Protein AF-A0A1F3S959-F1 (afdb_monomer_lite)

Structure (mmCIF, N/CA/C/O backbone):
data_AF-A0A1F3S959-F1
#
_entry.id   AF-A0A1F3S959-F1
#
loop_
_atom_site.group_PDB
_atom_site.id
_atom_site.type_symbol
_atom_site.label_atom_id
_atom_site.label_alt_id
_atom_site.label_comp_id
_atom_site.label_asym_id
_atom_site.label_entity_id
_atom_site.label_seq_id
_atom_site.pdbx_PDB_ins_code
_atom_site.Cartn_x
_atom_site.Cartn_y
_atom_site.Cartn_z
_atom_site.occupancy
_atom_site.B_iso_or_equiv
_atom_site.auth_seq_id
_atom_site.auth_comp_id
_atom_site.auth_asym_id
_atom_site.auth_atom_id
_atom_site.pdbx_PDB_model_num
ATOM 1 N N . MET A 1 1 ? -6.857 4.461 -20.127 1.00 64.31 1 MET A N 1
ATOM 2 C CA . MET A 1 1 ? -6.080 4.636 -18.879 1.00 64.31 1 MET A CA 1
ATOM 3 C C . MET A 1 1 ? -6.917 4.058 -17.761 1.00 64.31 1 MET A C 1
ATOM 5 O O . MET A 1 1 ? -8.090 4.379 -17.732 1.00 64.31 1 MET A O 1
ATOM 9 N N . ALA A 1 2 ? -6.342 3.208 -16.916 1.00 80.69 2 ALA A N 1
ATOM 10 C CA . ALA A 1 2 ? -7.058 2.487 -15.861 1.00 80.69 2 ALA A CA 1
ATOM 11 C C . ALA A 1 2 ? -6.390 2.808 -14.507 1.00 80.69 2 ALA A C 1
ATOM 13 O O . ALA A 1 2 ? -5.512 2.060 -14.064 1.00 80.69 2 ALA A O 1
ATOM 14 N N . PRO A 1 3 ? -6.607 4.015 -13.944 1.00 88.00 3 PRO A N 1
ATOM 15 C CA . PRO A 1 3 ? -6.048 4.377 -12.644 1.00 88.00 3 PRO A CA 1
ATOM 16 C C . PRO A 1 3 ? -6.705 3.535 -11.542 1.00 88.00 3 PRO A C 1
ATOM 18 O O . PRO A 1 3 ? -7.896 3.272 -11.608 1.00 88.00 3 PRO A O 1
ATOM 21 N N . PHE A 1 4 ? -5.928 3.119 -10.539 1.00 90.69 4 PHE A N 1
ATOM 22 C CA . PHE A 1 4 ? -6.365 2.267 -9.414 1.00 90.69 4 PHE A CA 1
ATOM 23 C C . PHE A 1 4 ? -6.819 0.837 -9.763 1.00 90.69 4 PHE A C 1
ATOM 25 O O . PHE A 1 4 ? -7.064 0.048 -8.860 1.00 90.69 4 PHE A O 1
ATOM 32 N N . GLU A 1 5 ? -6.835 0.461 -11.040 1.00 92.31 5 GLU A N 1
ATOM 33 C CA . GLU A 1 5 ? -7.255 -0.870 -11.512 1.00 92.31 5 GLU A CA 1
ATOM 34 C C . GLU A 1 5 ? -6.072 -1.741 -11.961 1.00 92.31 5 GLU A C 1
ATOM 36 O O . GLU A 1 5 ? -6.238 -2.754 -12.631 1.00 92.31 5 GLU A O 1
ATOM 41 N N . ARG A 1 6 ? -4.843 -1.326 -11.656 1.00 92.69 6 ARG A N 1
ATOM 42 C CA . ARG A 1 6 ? -3.613 -2.046 -12.000 1.00 92.69 6 ARG A CA 1
ATOM 43 C C . ARG A 1 6 ? -2.472 -1.592 -11.110 1.00 92.69 6 ARG A C 1
ATOM 45 O O . ARG A 1 6 ? -2.436 -0.436 -10.684 1.00 92.69 6 ARG A O 1
ATOM 52 N N . PHE A 1 7 ? -1.501 -2.469 -10.900 1.00 95.19 7 PHE A N 1
ATOM 53 C CA . PHE A 1 7 ? -0.253 -2.129 -10.220 1.00 95.19 7 PHE A CA 1
ATOM 54 C C . PHE A 1 7 ? 0.926 -2.811 -10.908 1.00 95.19 7 PHE A C 1
ATOM 56 O O . PHE A 1 7 ? 0.777 -3.877 -11.500 1.00 95.19 7 PHE A O 1
ATOM 63 N N . GLY A 1 8 ? 2.095 -2.178 -10.856 1.00 95.88 8 GLY A N 1
ATOM 64 C CA . GLY A 1 8 ? 3.300 -2.669 -11.512 1.00 95.88 8 GLY A CA 1
ATOM 65 C C . GLY A 1 8 ? 4.491 -1.741 -11.315 1.00 95.88 8 GLY A C 1
ATOM 66 O O . GLY A 1 8 ? 4.346 -0.623 -10.810 1.00 95.88 8 GLY A O 1
ATOM 67 N N . HIS A 1 9 ? 5.663 -2.215 -11.724 1.00 96.38 9 HIS A N 1
ATOM 68 C CA . HIS A 1 9 ? 6.934 -1.502 -11.615 1.00 96.38 9 HIS A CA 1
ATOM 69 C C . HIS A 1 9 ? 7.859 -1.896 -12.782 1.00 96.38 9 HIS A C 1
ATOM 71 O O . HIS A 1 9 ? 7.740 -3.020 -13.276 1.00 96.38 9 HIS A O 1
ATOM 77 N N . PRO A 1 10 ? 8.793 -1.033 -13.222 1.00 96.56 10 PRO A N 1
ATOM 78 C CA . PRO A 1 10 ? 9.783 -1.409 -14.238 1.00 96.56 10 PRO A CA 1
ATOM 79 C C . PRO A 1 10 ? 10.652 -2.611 -13.833 1.00 96.56 10 PRO A C 1
ATOM 81 O O . PRO A 1 10 ? 10.922 -3.486 -14.647 1.00 96.56 10 PRO A O 1
ATOM 84 N N . ASP A 1 11 ? 11.012 -2.682 -12.551 1.00 96.12 11 ASP A N 1
ATOM 85 C CA . ASP A 1 11 ? 11.828 -3.769 -11.981 1.00 96.12 11 ASP A CA 1
ATOM 86 C C . ASP A 1 11 ? 11.036 -5.037 -11.596 1.00 96.12 11 ASP A C 1
ATOM 88 O O . ASP A 1 11 ? 11.604 -5.943 -10.989 1.00 96.12 11 ASP A O 1
ATOM 92 N N . PHE A 1 12 ? 9.729 -5.124 -11.877 1.00 96.75 12 PHE A N 1
ATOM 93 C CA . PHE A 1 12 ? 8.999 -6.380 -11.653 1.00 96.75 12 PHE A CA 1
ATOM 94 C C . PHE A 1 12 ? 9.472 -7.476 -12.629 1.00 96.75 12 PHE A C 1
ATOM 96 O O . PHE A 1 12 ? 9.919 -7.168 -13.739 1.00 96.75 12 PHE A O 1
ATOM 103 N N . PRO A 1 13 ? 9.340 -8.765 -12.263 1.00 95.56 13 PRO A N 1
ATOM 104 C CA . PRO A 1 13 ? 9.534 -9.857 -13.210 1.00 95.56 13 PRO A CA 1
ATOM 105 C C . PRO A 1 13 ? 8.449 -9.846 -14.297 1.00 95.56 13 PRO A C 1
ATOM 107 O O . PRO A 1 13 ? 7.496 -9.068 -14.256 1.00 95.56 13 PRO A O 1
ATOM 110 N N . GLU A 1 14 ? 8.580 -10.719 -15.295 1.00 94.06 14 GLU A N 1
ATOM 111 C CA . GLU A 1 14 ? 7.517 -10.907 -16.282 1.00 94.06 14 GLU A CA 1
ATOM 112 C C . GLU A 1 14 ? 6.284 -11.546 -15.642 1.00 94.06 14 GLU A C 1
ATOM 114 O O . GLU A 1 14 ? 6.344 -12.634 -15.075 1.00 94.06 14 GLU A O 1
ATOM 119 N N . THR A 1 15 ? 5.155 -10.847 -15.733 1.00 92.44 15 THR A N 1
ATOM 120 C CA . THR A 1 15 ? 3.872 -11.243 -15.133 1.00 92.44 15 THR A CA 1
ATOM 121 C C . THR A 1 15 ? 2.800 -11.574 -16.177 1.00 92.44 15 THR A C 1
ATOM 123 O O . THR A 1 15 ? 1.692 -11.959 -15.814 1.00 92.44 15 THR A O 1
ATOM 126 N N . GLY A 1 16 ? 3.096 -11.393 -17.471 1.00 93.62 16 GLY A N 1
ATOM 127 C CA . GLY A 1 16 ? 2.135 -11.545 -18.573 1.00 93.62 16 GLY A CA 1
ATOM 128 C C . GLY A 1 16 ? 1.233 -10.327 -18.814 1.00 93.62 16 GLY A C 1
ATOM 129 O O . GLY A 1 16 ? 0.425 -10.341 -19.740 1.00 93.62 16 GLY A O 1
ATOM 130 N N . PHE A 1 17 ? 1.379 -9.262 -18.022 1.00 95.31 17 PHE A N 1
ATOM 131 C CA . PHE A 1 17 ? 0.703 -7.987 -18.239 1.00 95.31 17 PHE A CA 1
ATOM 132 C C . PHE A 1 17 ? 1.675 -6.825 -18.041 1.00 95.31 17 PHE A C 1
ATOM 134 O O . PHE A 1 17 ? 2.423 -6.769 -17.064 1.00 95.31 17 PHE A O 1
ATOM 141 N N . GLU A 1 18 ? 1.628 -5.866 -18.960 1.00 96.56 18 GLU A N 1
ATOM 142 C CA . GLU A 1 18 ? 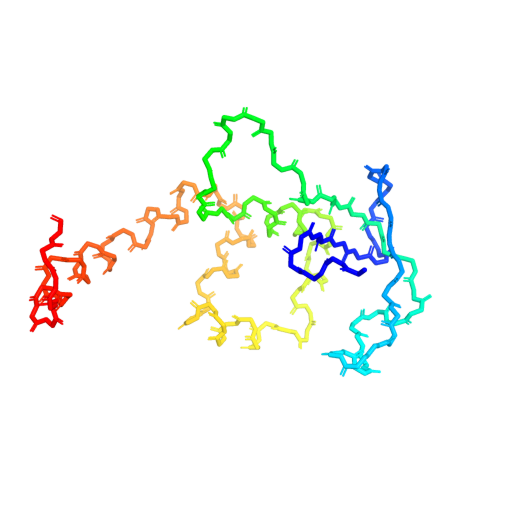2.453 -4.669 -18.921 1.00 96.56 18 GLU A CA 1
ATOM 143 C C . GLU A 1 18 ? 1.647 -3.419 -19.261 1.00 96.56 18 GLU A C 1
ATOM 145 O O . GLU A 1 18 ? 0.609 -3.455 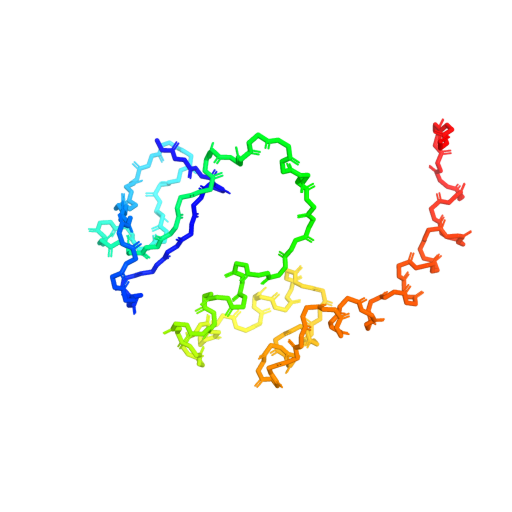-19.928 1.00 96.56 18 GLU A O 1
ATOM 150 N N . PHE A 1 19 ? 2.126 -2.280 -18.777 1.00 95.56 19 PHE A N 1
ATOM 151 C CA . PHE A 1 19 ? 1.571 -0.984 -19.116 1.00 95.56 19 PHE A CA 1
ATOM 152 C C . PHE A 1 19 ? 2.640 0.100 -19.059 1.00 95.56 19 PHE A C 1
ATOM 154 O O . PHE A 1 19 ? 3.546 0.069 -18.233 1.00 95.56 19 PHE A O 1
ATOM 161 N N . THR A 1 20 ? 2.478 1.121 -19.895 1.00 96.19 20 THR A N 1
ATOM 162 C CA . THR A 1 20 ? 3.343 2.305 -19.900 1.00 96.19 20 THR A CA 1
ATOM 163 C C . THR A 1 20 ? 2.545 3.511 -19.410 1.00 96.19 20 THR A C 1
ATOM 165 O O . THR A 1 20 ? 1.577 3.907 -20.076 1.00 96.19 20 THR A O 1
ATOM 168 N N . PRO A 1 21 ? 2.881 4.100 -18.248 1.00 94.75 21 PRO A N 1
ATOM 169 C CA . PRO A 1 21 ? 2.290 5.355 -17.801 1.00 94.75 21 PRO A CA 1
ATOM 170 C C . PRO A 1 21 ? 2.581 6.478 -18.804 1.00 94.75 21 PRO A C 1
ATOM 172 O O . PRO A 1 21 ? 3.710 6.644 -19.262 1.00 94.75 21 PRO A O 1
ATOM 175 N N . LYS A 1 22 ? 1.552 7.251 -19.151 1.00 93.00 22 LYS A N 1
ATOM 176 C CA . LYS A 1 22 ? 1.644 8.402 -20.061 1.00 93.00 22 LYS A CA 1
ATOM 177 C C . LYS A 1 22 ? 0.977 9.602 -19.407 1.00 93.00 22 LYS A C 1
ATOM 179 O O . LYS A 1 22 ? -0.004 9.408 -18.687 1.00 93.00 22 LYS A O 1
ATOM 184 N N . SER A 1 23 ? 1.478 10.808 -19.659 1.00 93.88 23 SER A N 1
ATOM 185 C CA . SER A 1 23 ? 0.805 12.032 -19.227 1.00 93.88 23 SER A CA 1
ATOM 186 C C . SER A 1 23 ? -0.645 12.083 -19.719 1.00 93.88 23 SER A C 1
ATOM 188 O O . SER A 1 23 ? -0.971 11.655 -20.829 1.00 93.88 23 SER A O 1
ATOM 190 N N . SER A 1 24 ? -1.532 12.608 -18.881 1.00 89.25 24 SER A N 1
ATOM 191 C CA . SER A 1 24 ? -2.918 12.924 -19.231 1.00 89.25 24 SER A CA 1
ATOM 192 C C . SER A 1 24 ? -3.412 14.121 -18.437 1.00 89.25 24 SER A C 1
ATOM 194 O O . SER A 1 24 ? -2.750 14.579 -17.506 1.00 89.25 24 SER A O 1
ATOM 196 N N . TYR A 1 25 ? -4.614 14.598 -18.761 1.00 88.12 25 TYR A N 1
ATOM 197 C CA . TYR A 1 25 ? -5.229 15.723 -18.061 1.00 88.12 25 TYR A CA 1
ATOM 198 C C . TYR A 1 25 ? -5.264 15.534 -16.532 1.00 88.12 25 TYR A C 1
ATOM 200 O O . TYR A 1 25 ? -4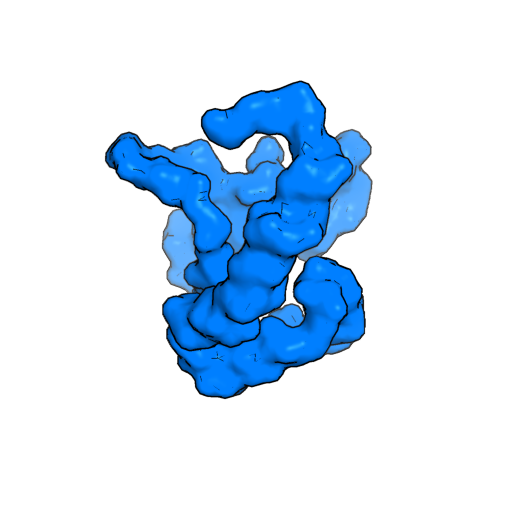.921 16.457 -15.797 1.00 88.12 25 TYR A O 1
ATOM 208 N N . GLY A 1 26 ? -5.604 14.328 -16.061 1.00 84.62 26 GLY A N 1
ATOM 209 C CA . GLY A 1 26 ? -5.674 14.001 -14.630 1.00 84.62 26 GLY A CA 1
ATOM 210 C C . GLY A 1 26 ? -4.344 13.581 -13.992 1.00 84.62 26 GLY A C 1
ATOM 211 O O . GLY A 1 26 ? -4.266 13.464 -12.775 1.00 84.62 26 GLY A O 1
ATOM 212 N N . ALA A 1 27 ? -3.297 13.351 -14.786 1.00 87.94 27 ALA A N 1
ATOM 213 C CA . ALA A 1 27 ? -1.984 12.928 -14.304 1.00 87.94 27 ALA A CA 1
ATOM 214 C C . ALA A 1 27 ? -0.902 13.451 -15.253 1.00 87.94 27 ALA A C 1
ATOM 216 O O . ALA A 1 27 ? -0.494 12.753 -16.180 1.00 87.94 27 ALA A O 1
ATOM 217 N N . LYS A 1 28 ? -0.468 14.698 -15.039 1.00 91.25 28 LYS A N 1
ATOM 218 C CA . LYS A 1 28 ? 0.482 15.382 -15.933 1.00 91.25 28 LYS A CA 1
ATOM 219 C C . LYS A 1 28 ? 1.909 14.835 -15.862 1.00 91.25 28 LYS A C 1
ATOM 221 O O . LYS A 1 28 ? 2.616 14.915 -16.858 1.00 91.25 28 LYS A O 1
ATOM 226 N N . SER A 1 29 ? 2.297 14.283 -14.714 1.00 92.56 29 SER A N 1
ATOM 227 C CA . SER A 1 29 ? 3.617 13.687 -14.470 1.00 92.56 29 SER A CA 1
ATOM 228 C C . SER A 1 29 ? 3.439 12.386 -13.680 1.00 92.56 29 SER A C 1
ATOM 230 O O . SER A 1 29 ? 3.626 12.370 -12.460 1.00 92.56 29 SER A O 1
ATOM 232 N N . PRO A 1 30 ? 2.945 11.309 -14.320 1.00 92.69 30 PRO A N 1
ATOM 233 C CA . PRO A 1 30 ? 2.706 10.050 -13.633 1.00 92.69 30 PRO A CA 1
ATOM 234 C C . PRO A 1 30 ? 4.023 9.399 -13.194 1.00 92.69 30 PRO A C 1
ATOM 236 O O . PRO A 1 30 ? 5.072 9.571 -13.813 1.00 92.69 30 PRO A O 1
ATOM 239 N N . LYS A 1 31 ? 3.963 8.590 -12.133 1.00 91.00 31 LYS A N 1
ATOM 240 C CA . LYS A 1 31 ? 5.108 7.780 -11.704 1.00 91.00 31 LYS A CA 1
ATOM 241 C C . LYS A 1 31 ? 5.527 6.843 -12.843 1.00 91.00 31 LYS A C 1
ATOM 243 O O . LYS A 1 31 ? 4.667 6.198 -13.440 1.00 91.00 31 LYS A O 1
ATOM 248 N N . PHE A 1 32 ? 6.834 6.762 -13.100 1.00 93.81 32 PHE A N 1
ATOM 249 C CA . PHE A 1 32 ? 7.414 5.961 -14.187 1.00 93.81 32 PHE A CA 1
ATOM 250 C C . PHE A 1 32 ? 6.895 6.344 -15.582 1.00 93.81 32 PHE A C 1
ATOM 252 O O . PHE A 1 32 ? 6.678 5.481 -16.430 1.00 93.81 32 PHE A O 1
ATOM 259 N N . GLU A 1 33 ? 6.668 7.637 -15.822 1.00 95.50 33 GLU A N 1
ATOM 260 C CA . GLU A 1 33 ? 6.270 8.139 -17.137 1.00 95.50 33 GLU A CA 1
ATOM 261 C C . GLU A 1 33 ? 7.201 7.639 -18.254 1.00 95.50 33 GLU A C 1
ATOM 263 O O . GLU A 1 33 ? 8.421 7.760 -18.167 1.00 95.50 33 GLU A O 1
ATOM 268 N N . GLY A 1 34 ? 6.610 7.053 -19.299 1.00 95.62 34 GLY A N 1
ATOM 269 C CA . GLY A 1 34 ? 7.331 6.524 -20.459 1.00 95.62 34 GLY A CA 1
ATOM 270 C C . GLY A 1 34 ? 8.034 5.179 -20.240 1.00 95.62 34 GLY A C 1
ATOM 271 O O . GLY A 1 34 ? 8.416 4.547 -21.223 1.00 95.62 34 GLY A O 1
ATOM 272 N N . ALA A 1 35 ? 8.160 4.697 -19.002 1.00 97.00 35 ALA A N 1
ATOM 273 C CA . ALA A 1 35 ? 8.767 3.401 -18.709 1.00 97.00 35 ALA A CA 1
ATOM 274 C C . ALA A 1 35 ? 7.749 2.255 -18.824 1.00 97.00 35 ALA A C 1
ATOM 276 O O . ALA A 1 35 ? 6.573 2.402 -18.484 1.00 97.00 35 ALA A O 1
ATOM 277 N N . VAL A 1 36 ? 8.202 1.093 -19.296 1.00 97.12 36 VAL A N 1
ATOM 278 C CA . VAL A 1 36 ? 7.387 -0.130 -19.311 1.00 97.12 36 VAL A CA 1
ATOM 279 C C . VAL A 1 36 ? 7.326 -0.692 -17.894 1.00 97.12 36 VAL A C 1
ATOM 281 O O . VAL A 1 36 ? 8.350 -1.067 -17.330 1.00 97.12 36 VAL A O 1
ATOM 284 N N . CYS A 1 37 ? 6.127 -0.753 -17.322 1.00 97.12 37 CYS A N 1
ATOM 285 C CA . CYS A 1 37 ? 5.870 -1.388 -16.037 1.00 97.12 37 CYS A CA 1
ATOM 286 C C . CYS A 1 37 ? 5.259 -2.769 -16.262 1.00 97.12 37 CYS A C 1
ATOM 288 O O . CYS A 1 37 ? 4.199 -2.881 -16.878 1.00 97.12 37 CYS A O 1
ATOM 290 N N . LYS A 1 38 ? 5.881 -3.803 -15.695 1.00 97.50 38 LYS A N 1
ATOM 291 C CA . LYS A 1 38 ? 5.315 -5.156 -15.623 1.00 97.50 38 LYS A CA 1
ATOM 292 C C . LYS A 1 38 ? 4.471 -5.265 -14.356 1.00 97.50 38 LYS A C 1
ATOM 294 O O . LYS A 1 38 ? 4.792 -4.634 -13.344 1.00 97.50 38 LYS A O 1
ATOM 299 N N . GLY A 1 39 ? 3.368 -6.003 -14.396 1.00 96.00 39 GLY A N 1
ATOM 300 C CA . GLY A 1 39 ? 2.474 -6.078 -13.244 1.00 96.00 39 GLY A CA 1
ATOM 301 C C . GLY A 1 39 ? 1.170 -6.815 -13.489 1.00 96.00 39 GLY A C 1
ATOM 302 O O . GLY A 1 39 ? 1.119 -7.769 -14.255 1.00 96.00 39 GLY A O 1
ATOM 303 N N . TYR A 1 40 ? 0.110 -6.382 -12.819 1.00 94.38 40 TYR A N 1
ATOM 304 C CA . TYR A 1 40 ? -1.159 -7.102 -12.787 1.00 94.38 40 TYR A CA 1
ATOM 305 C C . TYR A 1 40 ? -2.314 -6.166 -13.131 1.00 94.38 40 TYR A C 1
ATOM 307 O O . TYR A 1 40 ? -2.346 -5.011 -12.689 1.00 94.38 40 TYR A O 1
ATOM 315 N N . ASN A 1 41 ? -3.256 -6.676 -13.924 1.00 93.12 41 ASN A N 1
ATOM 316 C CA . ASN A 1 41 ? -4.505 -5.998 -14.238 1.00 93.12 41 ASN A CA 1
ATOM 317 C C . ASN A 1 41 ? -5.607 -6.462 -13.278 1.00 93.12 41 ASN A C 1
ATOM 319 O O . ASN A 1 41 ? -5.848 -7.660 -13.158 1.00 93.12 41 ASN A O 1
ATOM 323 N N . LEU A 1 42 ? -6.268 -5.512 -12.624 1.00 91.06 42 LEU A N 1
ATOM 324 C CA . LEU A 1 42 ? -7.351 -5.719 -11.661 1.00 91.06 42 LEU A CA 1
ATOM 325 C C . LEU A 1 42 ? -8.696 -5.174 -12.180 1.00 91.06 42 LEU A C 1
ATOM 327 O O . LEU A 1 42 ? -9.676 -5.168 -11.443 1.00 91.06 42 LEU A O 1
ATOM 331 N N . SER A 1 43 ? -8.764 -4.714 -13.437 1.00 88.00 43 SER A N 1
ATOM 332 C CA . SER A 1 43 ? -9.956 -4.069 -14.015 1.00 88.00 43 SER A CA 1
ATOM 333 C C . SER A 1 43 ? -11.158 -5.001 -14.205 1.00 88.00 43 SER A C 1
ATOM 335 O O . SER A 1 43 ? -12.254 -4.541 -14.501 1.00 88.00 43 SER A O 1
ATOM 337 N N . ALA A 1 44 ? -10.949 -6.313 -14.113 1.00 82.44 44 ALA A N 1
ATOM 338 C CA . ALA A 1 44 ? -11.976 -7.326 -14.318 1.00 82.44 44 ALA A CA 1
ATOM 339 C C . ALA A 1 44 ? -11.946 -8.317 -13.145 1.00 82.44 44 ALA A C 1
ATOM 341 O O . ALA A 1 44 ? -11.304 -9.366 -13.261 1.00 82.44 44 ALA A O 1
ATOM 342 N N . PRO A 1 45 ? -12.575 -7.982 -12.002 1.00 72.62 45 PRO A N 1
ATOM 343 C CA . PRO A 1 45 ? -12.728 -8.942 -10.916 1.00 72.62 45 PRO A CA 1
ATOM 344 C C . PRO A 1 45 ? -13.508 -10.160 -11.403 1.00 72.62 45 PRO A C 1
ATOM 346 O O . PRO A 1 45 ? -14.379 -10.046 -12.273 1.00 72.62 45 PRO A O 1
ATOM 349 N N . LYS A 1 46 ? -13.183 -11.336 -10.863 1.00 73.81 46 LYS A N 1
ATOM 350 C CA . LYS A 1 46 ? -13.883 -12.560 -11.255 1.00 73.81 46 LYS A CA 1
ATOM 351 C C . LYS A 1 46 ? -15.337 -12.484 -10.802 1.00 73.81 46 LYS A C 1
ATOM 353 O O . LYS A 1 46 ? -15.656 -11.914 -9.759 1.00 73.81 46 LYS A O 1
ATOM 358 N N . GLU A 1 47 ? -16.228 -13.080 -11.584 1.00 74.44 47 GLU A N 1
ATOM 359 C CA . GLU A 1 47 ? -17.634 -13.185 -11.208 1.00 74.44 47 GLU A CA 1
ATOM 360 C C . GLU A 1 47 ? -17.757 -13.908 -9.853 1.00 74.44 47 GLU A C 1
ATOM 362 O O . GLU A 1 47 ? -17.195 -14.987 -9.663 1.00 74.44 47 GLU A O 1
ATOM 367 N N . GLY A 1 48 ? -18.434 -13.275 -8.889 1.00 70.94 48 GLY A N 1
ATOM 368 C CA . GLY A 1 48 ? -18.559 -13.770 -7.512 1.00 70.94 48 GLY A CA 1
ATOM 369 C C . GLY A 1 48 ? -17.434 -13.363 -6.549 1.00 70.94 48 GLY A C 1
ATOM 370 O O . GLY A 1 48 ? -17.486 -13.730 -5.377 1.00 70.94 48 GLY A O 1
ATOM 371 N N . GLU A 1 49 ? -16.435 -12.596 -6.993 1.00 74.44 49 GLU A N 1
ATOM 372 C CA . GLU A 1 49 ? -15.369 -12.096 -6.123 1.00 74.44 49 GLU A CA 1
ATOM 373 C C . GLU A 1 49 ? -15.845 -10.882 -5.307 1.00 74.44 49 GLU A C 1
ATOM 375 O O . GLU A 1 49 ? -16.122 -9.805 -5.841 1.00 74.44 49 GLU A O 1
ATOM 380 N N . THR A 1 50 ? -15.945 -11.049 -3.986 1.00 73.50 50 THR A N 1
ATOM 381 C CA . THR A 1 50 ? -16.269 -9.942 -3.079 1.00 73.50 50 THR A CA 1
ATOM 382 C C . THR A 1 50 ? -15.075 -9.000 -2.975 1.00 73.50 50 THR A C 1
ATOM 384 O O . THR A 1 50 ? -14.014 -9.375 -2.476 1.00 73.50 50 THR A O 1
ATOM 387 N N . GLN A 1 51 ? -15.271 -7.746 -3.381 1.00 77.56 51 GLN A N 1
ATOM 388 C CA . GLN A 1 51 ? -14.283 -6.684 -3.211 1.00 77.56 51 GLN A CA 1
ATOM 389 C C . GLN A 1 51 ? -14.131 -6.349 -1.725 1.00 77.56 51 GLN A C 1
ATOM 391 O O . GLN A 1 51 ? -14.899 -5.575 -1.154 1.00 77.56 51 GLN A O 1
ATOM 396 N N . THR A 1 52 ? -13.140 -6.962 -1.084 1.00 86.75 52 THR A N 1
ATOM 397 C CA . THR A 1 52 ? -12.747 -6.648 0.290 1.00 86.75 52 THR A CA 1
ATOM 398 C C . THR A 1 52 ? -11.389 -5.965 0.300 1.00 86.75 52 THR A C 1
ATOM 400 O O . THR A 1 52 ?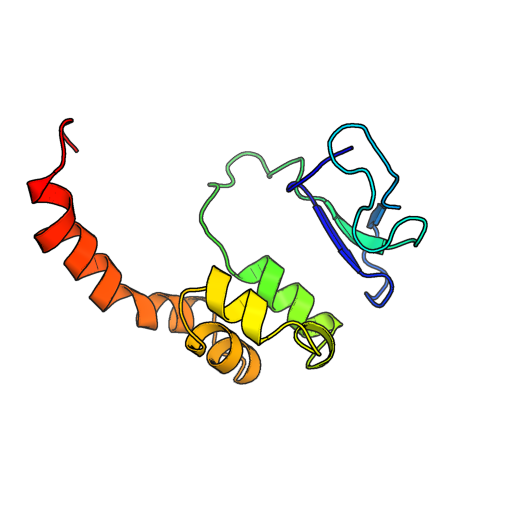 -10.575 -6.133 -0.608 1.00 86.75 52 THR A O 1
ATOM 403 N N . PHE A 1 53 ? -11.132 -5.170 1.338 1.00 90.88 53 PHE A N 1
ATOM 404 C CA . PHE A 1 53 ? -9.793 -4.643 1.559 1.00 90.88 53 PHE A CA 1
ATOM 405 C C . PHE A 1 53 ? -8.805 -5.804 1.691 1.00 90.88 53 PHE A C 1
ATOM 407 O O . PHE A 1 53 ? -9.009 -6.666 2.549 1.00 90.88 53 PHE A O 1
ATOM 414 N N . THR A 1 54 ? -7.735 -5.780 0.897 1.00 93.31 54 THR A N 1
ATOM 415 C CA . THR A 1 54 ? -6.667 -6.780 0.936 1.00 93.31 54 THR A CA 1
ATOM 416 C C . THR A 1 54 ? -5.281 -6.139 0.890 1.00 93.31 54 THR A C 1
ATOM 418 O O . THR A 1 54 ? -5.063 -5.133 0.210 1.00 93.31 54 THR A O 1
ATOM 421 N N . LEU A 1 55 ? -4.331 -6.736 1.610 1.00 96.31 55 LEU A N 1
ATOM 422 C CA . LEU A 1 55 ? -2.904 -6.406 1.557 1.00 96.31 55 LEU A CA 1
ATOM 423 C C . LEU A 1 55 ? -2.139 -7.266 0.547 1.00 96.31 55 LEU A C 1
ATOM 425 O O . LEU A 1 55 ? -0.958 -7.007 0.310 1.00 96.31 55 LEU A O 1
ATOM 429 N N . SER A 1 56 ? -2.784 -8.261 -0.063 1.00 94.00 56 SER A N 1
ATOM 430 C CA . SER A 1 56 ? -2.172 -9.189 -1.017 1.00 94.00 56 SER A CA 1
ATOM 431 C C . SER A 1 56 ? -1.396 -8.480 -2.130 1.00 94.00 56 SER A C 1
ATOM 433 O O . SER A 1 56 ? -0.238 -8.817 -2.366 1.00 94.00 56 SER A O 1
ATOM 435 N N . TYR A 1 57 ? -1.962 -7.439 -2.747 1.00 95.06 57 TYR A N 1
ATOM 436 C CA . TYR A 1 57 ? -1.292 -6.668 -3.803 1.00 95.06 57 TYR A CA 1
ATOM 437 C C . TYR A 1 57 ? -0.022 -5.972 -3.301 1.00 95.06 57 TYR A C 1
ATOM 439 O O . TYR A 1 57 ? 1.015 -5.982 -3.966 1.00 95.06 57 TYR A O 1
ATOM 447 N N . LEU A 1 58 ? -0.085 -5.397 -2.097 1.00 96.12 58 LEU A N 1
ATOM 448 C CA . LEU A 1 58 ? 1.040 -4.711 -1.468 1.00 96.12 58 LEU A CA 1
ATOM 449 C C . LEU A 1 58 ? 2.150 -5.702 -1.095 1.00 96.12 58 LEU A C 1
ATOM 451 O O . LEU A 1 58 ? 3.323 -5.451 -1.367 1.00 96.12 58 LEU A O 1
ATOM 455 N N . LYS A 1 59 ? 1.779 -6.849 -0.520 1.00 96.44 59 LYS A N 1
ATOM 456 C CA . LYS A 1 59 ? 2.709 -7.930 -0.176 1.00 96.44 59 LYS A CA 1
ATOM 457 C C . LYS A 1 59 ? 3.345 -8.550 -1.419 1.00 96.44 59 LYS A C 1
ATOM 459 O O . LYS A 1 59 ? 4.539 -8.819 -1.414 1.00 96.44 59 LYS A O 1
ATOM 464 N N . MET A 1 60 ? 2.582 -8.714 -2.498 1.00 95.31 60 MET A N 1
ATOM 465 C CA . MET A 1 60 ? 3.090 -9.193 -3.783 1.00 95.31 60 MET A CA 1
ATOM 466 C C . MET A 1 60 ? 4.098 -8.210 -4.387 1.00 95.31 60 MET A C 1
ATOM 468 O O . MET A 1 60 ? 5.166 -8.618 -4.833 1.00 95.31 60 MET A O 1
ATOM 472 N N . ALA A 1 61 ? 3.810 -6.907 -4.343 1.00 96.19 61 ALA A N 1
ATOM 473 C CA . ALA A 1 61 ? 4.771 -5.890 -4.760 1.00 96.19 61 ALA A CA 1
ATOM 474 C C . ALA A 1 61 ? 6.053 -5.916 -3.906 1.00 96.19 61 ALA A C 1
ATOM 476 O O . ALA A 1 61 ? 7.152 -5.785 -4.449 1.00 96.19 61 ALA A O 1
ATOM 477 N N . TYR A 1 62 ? 5.927 -6.134 -2.593 1.00 96.44 62 TYR A N 1
ATOM 478 C CA . TYR A 1 62 ? 7.076 -6.288 -1.700 1.00 96.44 62 TYR A CA 1
ATOM 479 C C . TYR A 1 62 ? 7.893 -7.545 -2.011 1.00 96.44 62 TYR A C 1
ATOM 481 O O . TYR A 1 62 ? 9.115 -7.482 -1.990 1.00 96.44 62 TYR A O 1
ATOM 489 N N . ALA A 1 63 ? 7.251 -8.661 -2.355 1.00 95.12 63 ALA A N 1
ATOM 490 C CA . ALA A 1 63 ? 7.952 -9.879 -2.753 1.00 95.12 63 ALA A CA 1
ATOM 491 C C . ALA A 1 63 ? 8.809 -9.679 -4.018 1.00 95.12 63 ALA A C 1
ATOM 493 O O . ALA A 1 63 ? 9.868 -10.283 -4.130 1.00 95.12 63 ALA A O 1
ATOM 494 N N . HIS A 1 64 ? 8.384 -8.803 -4.938 1.00 95.44 64 HIS A N 1
ATOM 495 C CA . HIS A 1 64 ? 9.134 -8.498 -6.164 1.00 95.44 64 HIS A CA 1
ATOM 496 C C . HIS A 1 64 ? 10.250 -7.463 -5.967 1.00 95.44 64 HIS A C 1
ATOM 498 O O . HIS A 1 64 ? 11.297 -7.559 -6.602 1.00 95.44 64 HIS A O 1
ATOM 504 N N . LEU A 1 65 ? 10.040 -6.449 -5.121 1.00 94.94 65 LEU A N 1
ATOM 505 C CA . LEU A 1 65 ? 10.971 -5.315 -4.969 1.00 94.94 65 LEU A CA 1
ATOM 506 C C . LEU A 1 65 ? 11.812 -5.359 -3.689 1.00 94.94 65 LEU A C 1
ATOM 508 O O . LEU A 1 65 ? 12.806 -4.637 -3.573 1.00 94.94 65 LEU A O 1
ATOM 512 N N . HIS A 1 66 ? 11.408 -6.165 -2.712 1.00 93.00 66 HIS A N 1
ATOM 513 C CA . HIS A 1 66 ? 11.976 -6.223 -1.370 1.00 93.00 66 HIS A CA 1
ATOM 514 C C . HIS A 1 66 ? 12.155 -4.818 -0.762 1.00 93.00 66 HIS A C 1
ATOM 516 O O . HIS A 1 66 ? 11.268 -3.963 -0.835 1.00 93.00 66 HIS A O 1
ATOM 522 N N . LEU A 1 67 ? 13.321 -4.550 -0.166 1.00 85.69 67 LEU A N 1
ATOM 523 C CA . LEU A 1 67 ? 13.628 -3.284 0.499 1.00 85.69 67 LEU A CA 1
ATOM 524 C C . LEU A 1 67 ? 13.545 -2.066 -0.435 1.00 85.69 67 LEU A C 1
ATOM 526 O O . LEU A 1 67 ? 13.229 -0.979 0.051 1.00 85.69 67 LEU A O 1
ATOM 530 N N . LYS A 1 68 ? 13.735 -2.237 -1.755 1.00 89.50 68 LYS A N 1
ATOM 531 C CA . LYS A 1 68 ? 13.623 -1.138 -2.732 1.00 89.50 68 LYS A CA 1
ATOM 532 C C . LYS A 1 68 ? 12.221 -0.533 -2.773 1.00 89.50 68 LYS A C 1
ATOM 534 O O . LYS A 1 68 ? 12.074 0.632 -3.122 1.00 89.50 68 LYS A O 1
ATOM 539 N N . MET A 1 69 ? 11.192 -1.294 -2.390 1.00 90.94 69 MET A N 1
ATOM 540 C CA . MET A 1 69 ? 9.804 -0.827 -2.393 1.00 90.94 69 MET A CA 1
ATOM 541 C C . MET A 1 69 ? 9.590 0.431 -1.541 1.00 90.94 69 MET A C 1
ATOM 543 O O . MET A 1 69 ? 8.790 1.293 -1.904 1.00 90.94 69 MET A O 1
ATOM 547 N N . PHE A 1 70 ? 10.287 0.521 -0.406 1.00 91.56 70 PHE A N 1
ATOM 548 C CA . PHE A 1 70 ? 10.117 1.598 0.572 1.00 91.56 70 PHE A CA 1
ATOM 549 C C . PHE A 1 70 ? 11.296 2.577 0.599 1.00 91.56 70 PHE A C 1
ATOM 551 O O . PHE A 1 70 ? 11.296 3.495 1.421 1.00 91.56 70 PHE A O 1
ATOM 558 N N . ASP A 1 71 ? 12.293 2.398 -0.269 1.00 88.50 71 ASP A N 1
ATOM 559 C CA . ASP A 1 71 ? 13.485 3.242 -0.289 1.00 88.50 71 ASP A CA 1
ATOM 560 C C . ASP A 1 71 ? 13.120 4.692 -0.647 1.00 88.50 71 ASP A C 1
ATOM 562 O O . ASP A 1 71 ? 12.461 4.963 -1.653 1.00 88.50 71 ASP A O 1
ATOM 566 N N . GLY A 1 72 ? 13.454 5.624 0.247 1.00 89.25 72 GLY A N 1
ATOM 567 C CA . GLY A 1 72 ? 13.074 7.037 0.147 1.00 89.25 72 GLY A CA 1
ATOM 568 C C . GLY A 1 72 ? 11.565 7.337 0.202 1.00 89.25 72 GLY A C 1
ATOM 569 O O . GLY A 1 72 ? 11.174 8.479 -0.033 1.00 89.25 72 GLY A O 1
ATOM 570 N N . GLN A 1 73 ? 10.708 6.348 0.486 1.00 89.44 73 GLN A N 1
ATOM 571 C CA . GLN A 1 73 ? 9.238 6.482 0.484 1.00 89.44 73 GLN A CA 1
ATOM 572 C C . GLN A 1 73 ? 8.585 6.083 1.816 1.00 89.44 73 GLN A C 1
ATOM 574 O O . GLN A 1 73 ? 7.387 6.293 2.004 1.00 89.44 73 GLN A O 1
ATOM 579 N N . ASP A 1 74 ? 9.354 5.533 2.753 1.00 91.75 74 ASP A N 1
ATOM 580 C CA . ASP A 1 74 ? 8.895 5.025 4.048 1.00 91.75 74 ASP A CA 1
ATOM 581 C C . ASP A 1 74 ? 8.115 6.066 4.865 1.00 91.75 74 ASP A C 1
ATOM 583 O O . ASP A 1 74 ? 7.024 5.778 5.358 1.00 91.75 74 ASP A O 1
ATOM 587 N N . LYS A 1 75 ? 8.621 7.301 4.963 1.00 95.06 75 LYS A N 1
ATOM 588 C CA . LYS A 1 75 ? 7.950 8.379 5.705 1.00 95.06 75 LYS A CA 1
ATOM 589 C C . LYS A 1 75 ? 6.586 8.710 5.111 1.00 95.06 75 LYS A C 1
ATOM 591 O O . LYS A 1 75 ? 5.612 8.815 5.849 1.00 95.06 75 LYS A O 1
ATOM 596 N N . PHE A 1 76 ? 6.516 8.853 3.789 1.00 94.81 76 PHE A N 1
ATOM 597 C CA . PHE A 1 76 ? 5.267 9.167 3.100 1.00 94.81 76 PHE A CA 1
ATOM 598 C C . PHE A 1 76 ? 4.270 8.009 3.202 1.00 94.81 76 PHE A C 1
ATOM 600 O O . PHE A 1 76 ? 3.098 8.227 3.499 1.00 94.81 76 PHE A O 1
ATOM 607 N N . PHE A 1 77 ? 4.739 6.769 3.055 1.00 95.81 77 PHE A N 1
ATOM 608 C CA . PHE A 1 77 ? 3.903 5.590 3.248 1.00 95.81 77 PHE A CA 1
ATOM 609 C C . PHE A 1 77 ? 3.341 5.513 4.676 1.00 95.81 77 PHE A C 1
ATOM 611 O O . PHE A 1 77 ? 2.155 5.248 4.846 1.00 95.81 77 PHE A O 1
ATOM 618 N N . ASN A 1 78 ? 4.149 5.802 5.701 1.00 96.44 78 ASN A N 1
ATOM 619 C CA . ASN A 1 78 ? 3.690 5.802 7.094 1.00 96.44 78 ASN A CA 1
ATOM 620 C C . ASN A 1 78 ? 2.612 6.862 7.359 1.00 96.44 78 ASN A C 1
ATOM 622 O O . ASN A 1 78 ? 1.718 6.627 8.167 1.00 96.44 78 ASN A O 1
ATOM 626 N N . VAL A 1 79 ? 2.658 8.007 6.666 1.00 97.12 79 VAL A N 1
ATOM 627 C CA . VAL A 1 79 ? 1.586 9.015 6.726 1.00 97.12 79 VAL A CA 1
ATOM 628 C C . VAL A 1 79 ? 0.280 8.452 6.163 1.00 97.12 79 VAL A C 1
ATOM 630 O O . VAL A 1 79 ? -0.767 8.632 6.777 1.00 97.12 79 VAL A O 1
ATOM 633 N N . LEU A 1 80 ? 0.336 7.724 5.043 1.00 95.75 80 LEU A N 1
ATOM 634 C CA . LEU A 1 80 ? -0.844 7.080 4.455 1.00 95.75 80 LEU A CA 1
ATOM 635 C C . LEU A 1 80 ? -1.387 5.941 5.331 1.00 95.75 80 LEU A C 1
ATOM 637 O O . LEU A 1 80 ? -2.597 5.808 5.487 1.00 95.75 80 LEU A O 1
ATOM 641 N N . ALA A 1 81 ? -0.499 5.128 5.908 1.00 95.62 81 ALA A N 1
ATOM 642 C CA . ALA A 1 81 ? -0.860 4.003 6.772 1.00 95.62 81 ALA A CA 1
ATOM 643 C C . ALA A 1 81 ? -1.275 4.432 8.194 1.00 95.62 81 ALA A C 1
ATOM 645 O O . ALA A 1 81 ? -1.809 3.624 8.951 1.00 95.62 81 ALA A O 1
ATOM 646 N N . GLY A 1 82 ? -1.008 5.683 8.577 1.00 95.62 82 GLY A N 1
ATOM 647 C CA . GLY A 1 82 ? -1.306 6.247 9.895 1.00 95.62 82 GLY A CA 1
ATOM 648 C C . GLY A 1 82 ? -0.251 5.976 10.975 1.00 95.62 82 GLY A C 1
ATOM 649 O O . GLY A 1 82 ? -0.330 6.567 12.049 1.00 95.62 82 GLY A O 1
ATOM 650 N N . ASN A 1 83 ? 0.736 5.110 10.721 1.00 95.19 83 ASN A N 1
ATOM 651 C CA . ASN A 1 83 ? 1.907 4.869 11.572 1.00 95.19 83 ASN A CA 1
ATOM 652 C C . ASN A 1 83 ? 2.970 4.033 10.821 1.00 95.19 83 ASN A C 1
ATOM 654 O O . ASN A 1 83 ? 2.842 3.759 9.630 1.00 95.19 83 ASN A O 1
ATOM 658 N N . ASN A 1 84 ? 4.029 3.615 11.523 1.00 96.31 84 ASN A N 1
ATOM 659 C CA . ASN A 1 84 ? 5.129 2.812 10.975 1.00 96.31 84 ASN A CA 1
ATOM 660 C C . ASN A 1 84 ? 4.957 1.284 11.104 1.00 96.31 84 ASN A C 1
ATOM 662 O O . ASN A 1 84 ? 5.837 0.529 10.675 1.00 96.31 84 ASN A O 1
ATOM 666 N N . MET A 1 85 ? 3.861 0.807 11.699 1.00 97.31 85 MET A N 1
ATOM 667 C CA . MET A 1 85 ? 3.677 -0.611 12.011 1.00 97.31 85 MET A CA 1
ATOM 668 C C . MET A 1 85 ? 3.527 -1.450 10.747 1.00 97.31 85 MET A C 1
ATOM 670 O O . MET A 1 85 ? 4.170 -2.490 10.651 1.00 97.31 85 MET A O 1
ATOM 674 N N . LEU A 1 86 ? 2.758 -0.985 9.757 1.00 97.19 86 LEU A N 1
ATOM 675 C CA . LEU A 1 86 ? 2.480 -1.769 8.551 1.00 97.19 86 LEU A CA 1
ATOM 676 C C .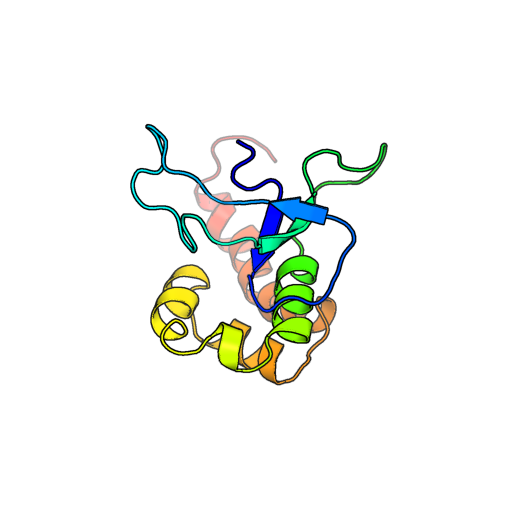 LEU A 1 86 ? 3.756 -2.115 7.767 1.00 97.19 86 LEU A C 1
ATOM 678 O O . LEU A 1 86 ? 3.961 -3.276 7.419 1.00 97.19 86 LEU A O 1
ATOM 682 N N . ILE A 1 87 ? 4.664 -1.152 7.553 1.00 96.06 87 ILE A N 1
ATOM 683 C CA . ILE A 1 87 ? 5.963 -1.436 6.913 1.00 96.06 87 ILE A CA 1
ATOM 684 C C . ILE A 1 87 ? 6.748 -2.462 7.736 1.00 96.06 87 ILE A C 1
ATOM 686 O O . ILE A 1 87 ? 7.316 -3.396 7.174 1.00 96.06 87 ILE A O 1
ATOM 690 N N . SER A 1 88 ? 6.793 -2.294 9.062 1.00 96.19 88 SER A N 1
ATOM 691 C CA . SER A 1 88 ? 7.499 -3.217 9.959 1.00 96.19 88 SER A CA 1
ATOM 692 C C . SER A 1 88 ? 6.943 -4.640 9.861 1.00 96.19 88 SER A C 1
ATOM 694 O O . SER A 1 88 ? 7.711 -5.594 9.781 1.00 96.19 88 SER A O 1
ATOM 696 N N . GLN A 1 89 ? 5.620 -4.790 9.800 1.00 97.94 89 GLN A N 1
ATOM 697 C CA . GLN A 1 89 ? 4.953 -6.085 9.680 1.00 97.94 89 GLN A CA 1
ATOM 698 C C . GLN A 1 89 ? 5.196 -6.746 8.317 1.00 97.94 89 GLN A C 1
ATOM 700 O O . GLN A 1 89 ? 5.485 -7.938 8.271 1.00 97.94 89 GLN A O 1
ATOM 705 N N . ILE A 1 90 ? 5.161 -5.976 7.223 1.00 97.00 90 ILE A N 1
ATOM 706 C CA . ILE A 1 90 ? 5.474 -6.477 5.872 1.00 97.00 90 ILE A CA 1
ATOM 707 C C . ILE A 1 90 ? 6.934 -6.930 5.787 1.00 97.00 90 ILE A C 1
ATOM 709 O O . ILE A 1 90 ? 7.213 -8.003 5.263 1.00 97.00 90 ILE A O 1
ATOM 713 N N . LYS A 1 91 ? 7.869 -6.153 6.352 1.00 95.12 91 LYS A N 1
ATOM 714 C CA . LYS A 1 91 ? 9.297 -6.515 6.396 1.00 95.12 91 LYS A CA 1
ATOM 715 C C . LYS A 1 91 ? 9.578 -7.769 7.226 1.00 95.12 91 LYS A C 1
ATOM 717 O O . LYS A 1 91 ? 10.569 -8.440 6.968 1.00 95.12 91 LYS A O 1
ATOM 722 N N . LYS A 1 92 ? 8.728 -8.064 8.213 1.00 96.25 92 LYS A N 1
ATOM 723 C CA . LYS A 1 92 ? 8.756 -9.296 9.018 1.00 96.25 92 LYS A CA 1
ATOM 724 C C . LYS A 1 92 ? 7.993 -10.456 8.372 1.00 96.25 92 LYS A C 1
ATOM 726 O O . LYS A 1 92 ? 7.840 -11.487 9.012 1.00 96.25 92 LYS A O 1
ATOM 731 N N . GLU A 1 93 ? 7.490 -10.264 7.154 1.00 95.25 93 GLU A N 1
ATOM 732 C CA . GLU A 1 93 ? 6.754 -11.268 6.383 1.00 95.25 93 GLU A CA 1
ATOM 733 C C . GLU A 1 93 ? 5.505 -11.816 7.089 1.00 95.25 93 GLU A C 1
ATOM 735 O O . GLU A 1 93 ? 5.064 -12.927 6.801 1.00 95.25 93 GLU A O 1
ATOM 740 N N . LEU A 1 94 ? 4.884 -11.021 7.972 1.00 97.88 94 LEU A N 1
ATOM 741 C CA . LEU A 1 94 ? 3.637 -11.432 8.617 1.00 97.88 94 LEU A CA 1
ATOM 742 C C . LEU A 1 94 ? 2.545 -11.700 7.576 1.00 97.88 94 LEU A C 1
ATOM 744 O O . LEU A 1 94 ? 2.429 -11.007 6.553 1.00 97.88 94 LEU A O 1
ATOM 748 N N . SER A 1 95 ? 1.715 -12.705 7.848 1.00 97.31 95 SER A N 1
ATOM 749 C CA . SER A 1 95 ? 0.512 -13.008 7.074 1.00 97.31 95 SER A CA 1
ATOM 750 C C . SER A 1 95 ? -0.456 -11.816 7.073 1.00 97.31 95 SER A C 1
ATOM 752 O O . SER A 1 95 ? -0.376 -10.912 7.909 1.00 97.31 95 SER A O 1
ATOM 754 N N . GLU A 1 96 ? -1.343 -11.755 6.077 1.00 96.56 96 GLU A N 1
ATOM 755 C CA . GLU A 1 96 ? -2.324 -10.663 6.046 1.00 96.56 96 GLU A CA 1
ATOM 756 C C . GLU A 1 96 ? -3.274 -10.768 7.248 1.00 96.56 96 GLU A C 1
ATOM 758 O O . GLU A 1 96 ? -3.634 -9.762 7.856 1.00 96.56 96 GLU A O 1
ATOM 763 N N . GLU A 1 97 ? -3.603 -11.993 7.635 1.00 96.81 97 GLU A N 1
ATOM 764 C CA . GLU A 1 97 ? -4.424 -12.352 8.780 1.00 96.81 97 GLU A CA 1
ATOM 765 C C . GLU A 1 97 ? -3.818 -11.820 10.085 1.00 96.81 97 GLU A C 1
ATOM 767 O O . GLU A 1 97 ? -4.513 -11.156 10.853 1.00 96.81 97 GLU A O 1
ATOM 772 N N . GLU A 1 98 ? -2.515 -12.023 10.309 1.00 98.12 98 GLU A N 1
ATOM 773 C CA . GLU A 1 98 ? -1.802 -11.490 11.480 1.00 98.12 98 GLU A CA 1
ATOM 774 C C . GLU A 1 98 ? -1.789 -9.957 11.505 1.00 98.12 98 GLU A C 1
ATOM 776 O O . GLU A 1 98 ? -2.007 -9.340 12.553 1.00 98.12 98 GLU A O 1
ATOM 781 N N . ILE A 1 99 ? -1.561 -9.322 10.350 1.00 98.00 99 ILE A N 1
ATOM 782 C CA . ILE A 1 99 ? -1.576 -7.858 10.247 1.00 98.00 99 ILE A CA 1
ATOM 783 C C . ILE A 1 99 ? -2.965 -7.320 10.592 1.00 98.00 99 ILE A C 1
ATOM 785 O O . ILE A 1 99 ? -3.089 -6.408 11.410 1.00 98.00 99 ILE A O 1
ATOM 789 N N . ARG A 1 100 ? -4.020 -7.911 10.034 1.00 96.69 100 ARG A N 1
ATOM 790 C CA . ARG A 1 100 ? -5.402 -7.502 10.304 1.00 96.69 100 ARG A CA 1
ATOM 791 C C . ARG A 1 100 ? -5.799 -7.749 11.754 1.00 96.69 100 ARG A C 1
ATOM 793 O O . ARG A 1 100 ? -6.418 -6.879 12.362 1.00 96.69 100 ARG A O 1
ATOM 800 N N . ALA A 1 101 ? -5.384 -8.876 12.332 1.00 97.56 101 ALA A N 1
ATOM 801 C CA . ALA A 1 101 ? -5.601 -9.171 13.745 1.00 97.56 101 ALA A CA 1
ATOM 802 C C . ALA A 1 101 ? -4.986 -8.092 14.650 1.00 97.56 101 ALA A C 1
ATOM 804 O O . ALA A 1 101 ? -5.582 -7.724 15.661 1.00 97.56 101 ALA A O 1
ATOM 805 N N . SER A 1 102 ? -3.845 -7.511 14.258 1.00 97.19 102 SER A N 1
ATOM 806 C CA . SER A 1 102 ? -3.230 -6.404 15.004 1.00 97.19 102 SER A CA 1
ATOM 807 C C . SER A 1 102 ? -4.057 -5.109 14.997 1.00 97.19 102 SER A C 1
ATOM 809 O O . SER A 1 102 ? -3.905 -4.281 15.894 1.00 97.19 102 SER A O 1
ATOM 811 N N . TRP A 1 103 ? -4.942 -4.924 14.011 1.00 97.38 103 TRP A N 1
ATOM 812 C CA . TRP A 1 103 ? -5.814 -3.750 13.900 1.00 97.38 103 TRP A CA 1
ATOM 813 C C . TRP A 1 103 ? -7.161 -3.943 14.598 1.00 97.38 103 TRP A C 1
ATOM 815 O O . TRP A 1 103 ? -7.793 -2.962 14.997 1.00 97.38 103 TRP A O 1
ATOM 825 N N . GLU A 1 104 ? -7.598 -5.194 14.754 1.00 97.50 104 GLU A N 1
ATOM 826 C CA . GLU A 1 104 ? -8.935 -5.545 15.233 1.00 97.50 104 GLU A CA 1
ATOM 827 C C . GLU A 1 104 ? -9.325 -4.882 16.567 1.00 97.50 104 GLU A C 1
ATOM 829 O O . GLU A 1 104 ? -10.454 -4.395 16.655 1.00 97.50 104 GLU A O 1
ATOM 834 N N . PRO A 1 105 ? -8.438 -4.739 17.576 1.00 97.75 105 PRO A N 1
ATOM 835 C CA . PRO A 1 105 ? -8.801 -4.052 18.817 1.00 97.75 105 PRO A CA 1
ATOM 836 C C . PRO A 1 105 ? -9.207 -2.586 18.598 1.00 97.75 105 PRO A C 1
ATOM 838 O O . PRO A 1 105 ? -10.220 -2.124 19.129 1.00 97.75 105 PRO A O 1
ATOM 841 N N . ALA A 1 106 ? -8.447 -1.850 17.780 1.00 96.94 106 ALA A N 1
ATOM 842 C CA . ALA A 1 106 ? -8.729 -0.447 17.482 1.00 96.94 106 ALA A CA 1
ATOM 843 C C . ALA A 1 106 ? -9.966 -0.298 16.584 1.00 96.94 106 ALA A C 1
ATOM 845 O O . ALA A 1 106 ? -10.786 0.596 16.807 1.00 96.94 106 ALA A O 1
ATOM 846 N N . LEU A 1 107 ? -10.134 -1.202 15.611 1.00 97.12 107 LEU A N 1
ATOM 847 C CA . LEU A 1 107 ? -11.313 -1.252 14.745 1.00 97.12 107 LEU A CA 1
ATOM 848 C C . LEU A 1 107 ? -12.584 -1.573 15.535 1.00 97.12 107 LEU A C 1
ATOM 850 O O . LEU A 1 107 ? -13.606 -0.921 15.324 1.00 97.12 107 LEU A O 1
ATOM 854 N N . THR A 1 108 ? -12.520 -2.520 16.471 1.00 98.12 108 THR A N 1
ATOM 855 C CA . THR A 1 108 ? -13.632 -2.855 17.369 1.00 98.12 108 THR A CA 1
ATOM 856 C C . THR A 1 108 ? -14.012 -1.647 18.214 1.00 98.12 108 THR A C 1
ATOM 858 O O . THR A 1 108 ? -15.174 -1.253 18.210 1.00 98.12 108 THR A O 1
ATOM 861 N N . ASN A 1 109 ? -13.045 -0.993 18.867 1.00 98.19 109 ASN A N 1
ATOM 862 C CA . ASN A 1 109 ? -13.312 0.212 19.658 1.00 98.19 109 ASN A CA 1
ATOM 863 C C . ASN A 1 109 ? -13.929 1.341 18.812 1.00 98.19 109 ASN A C 1
ATOM 865 O O . ASN A 1 109 ? -14.880 1.998 19.238 1.00 98.19 109 ASN A O 1
ATOM 869 N N . TYR A 1 110 ? -13.434 1.546 17.588 1.00 97.56 110 TYR A N 1
ATOM 870 C CA . TYR A 1 110 ? -14.025 2.513 16.670 1.00 97.56 110 TYR A CA 1
ATOM 871 C C . TYR A 1 110 ? -15.484 2.168 16.347 1.00 97.56 110 TYR A C 1
ATOM 873 O O . TYR A 1 110 ? -16.353 3.030 16.476 1.00 97.56 110 TYR A O 1
ATOM 881 N N . LYS A 1 111 ? -15.765 0.911 15.985 1.00 95.69 111 LYS A N 1
ATOM 882 C CA . LYS A 1 111 ? -17.110 0.442 15.623 1.00 95.69 111 LYS A CA 1
ATOM 883 C C . LYS A 1 111 ? -18.100 0.511 16.787 1.00 95.69 111 LYS A C 1
ATOM 885 O O . LYS A 1 111 ? -19.234 0.911 16.563 1.00 95.69 111 LYS A O 1
ATOM 890 N N . THR A 1 112 ? -17.696 0.152 18.007 1.00 96.31 112 THR A N 1
ATOM 891 C CA . THR A 1 112 ? -18.632 -0.018 19.135 1.00 96.31 112 THR A CA 1
ATOM 892 C C . THR A 1 112 ? -18.735 1.201 20.048 1.00 96.31 112 THR A C 1
ATOM 894 O O . THR A 1 112 ? -19.801 1.452 20.604 1.00 96.31 112 THR A O 1
ATOM 897 N N . ALA A 1 113 ? -17.662 1.981 20.209 1.00 96.44 113 ALA A N 1
ATOM 898 C CA . ALA A 1 113 ? -17.613 3.068 21.192 1.00 96.44 113 ALA A CA 1
ATOM 899 C C . ALA A 1 113 ? -17.544 4.472 20.572 1.00 96.44 113 ALA A C 1
ATOM 901 O O . ALA A 1 113 ? -17.890 5.455 21.239 1.00 96.44 113 ALA A O 1
ATOM 902 N N . ILE A 1 114 ? -17.072 4.593 19.325 1.00 96.81 114 ILE A N 1
ATOM 903 C CA . ILE A 1 114 ? -16.860 5.889 18.662 1.00 96.81 114 ILE A CA 1
ATOM 904 C C . ILE A 1 114 ? -17.936 6.137 17.605 1.00 96.81 114 ILE A C 1
ATOM 906 O O . ILE A 1 114 ? -18.718 7.072 17.754 1.00 96.81 114 ILE A O 1
ATOM 910 N N . ARG A 1 115 ? -18.010 5.291 16.569 1.00 96.44 115 ARG A N 1
ATOM 911 C CA . ARG A 1 115 ? -18.920 5.431 15.419 1.00 96.44 115 ARG A CA 1
ATOM 912 C C . ARG A 1 115 ? -20.395 5.628 15.813 1.00 96.44 115 ARG A C 1
ATOM 914 O O . ARG A 1 115 ? -21.002 6.536 15.246 1.00 96.44 115 ARG A O 1
ATOM 921 N N . PRO A 1 116 ? -20.975 4.894 16.789 1.00 95.00 116 PRO A N 1
ATOM 922 C CA . PRO A 1 116 ? -22.406 4.999 17.089 1.00 95.00 116 PRO A CA 1
ATOM 923 C C . PRO A 1 116 ? -22.830 6.369 17.625 1.00 95.00 116 PRO A C 1
ATOM 925 O O . PRO A 1 116 ? -23.979 6.759 17.469 1.00 95.00 116 PRO A O 1
ATOM 928 N N . LYS A 1 117 ? -21.900 7.139 18.207 1.00 95.88 117 LYS A N 1
ATOM 929 C CA . LYS A 1 117 ? -22.170 8.499 18.706 1.00 95.88 117 LYS A CA 1
ATOM 930 C C . LYS A 1 117 ? -22.475 9.501 17.589 1.00 95.88 117 LYS A C 1
ATOM 932 O O . LYS A 1 117 ? -22.969 10.586 17.875 1.00 95.88 117 LYS A O 1
ATOM 937 N N . TYR A 1 118 ? -22.142 9.158 16.346 1.00 95.88 118 TYR A N 1
ATOM 938 C CA . TYR A 1 118 ? -22.186 10.067 15.201 1.00 95.88 118 TYR A CA 1
ATOM 939 C C . TYR A 1 118 ? -22.955 9.493 14.006 1.00 95.88 118 TYR A C 1
ATOM 941 O O . TYR A 1 118 ? -23.002 10.127 12.952 1.00 95.88 118 TYR A O 1
ATOM 949 N N . VAL A 1 119 ? -23.525 8.290 14.127 1.00 94.19 119 VAL A N 1
ATOM 950 C CA . VAL A 1 119 ? -24.234 7.655 13.016 1.00 94.19 119 VAL A CA 1
ATOM 951 C C . VAL A 1 119 ? -25.604 8.317 12.828 1.00 94.19 119 VAL A C 1
ATOM 953 O O . VAL A 1 119 ? -26.365 8.473 13.778 1.00 94.19 119 VAL A O 1
ATOM 956 N N . LEU A 1 120 ? -25.905 8.744 11.600 1.00 94.38 120 LEU A N 1
ATOM 957 C CA . LEU A 1 120 ? -27.180 9.391 11.247 1.00 94.38 120 LEU A CA 1
ATOM 958 C C . LEU A 1 120 ? -28.173 8.431 10.588 1.00 94.38 120 LEU A C 1
ATOM 960 O O . LEU A 1 120 ? -29.355 8.744 10.470 1.00 94.38 120 LEU A O 1
ATOM 964 N N . TYR A 1 121 ? -27.684 7.273 10.152 1.00 92.69 121 TYR A N 1
ATOM 965 C CA . TYR A 1 121 ? -28.464 6.246 9.482 1.00 92.69 121 TYR A CA 1
ATOM 966 C C . TYR A 1 121 ? -28.360 4.944 10.281 1.00 92.69 121 TYR A C 1
ATOM 968 O O . TYR A 1 121 ? -27.277 4.662 10.802 1.00 92.69 121 TYR A O 1
ATOM 976 N N . PRO A 1 122 ? -29.450 4.168 10.395 1.00 83.44 122 PRO A N 1
ATOM 977 C CA . PRO A 1 122 ? -29.404 2.839 10.996 1.00 83.44 122 PRO A CA 1
ATOM 978 C C . PRO A 1 122 ? -28.338 1.960 10.326 1.00 83.44 122 PRO A C 1
ATOM 980 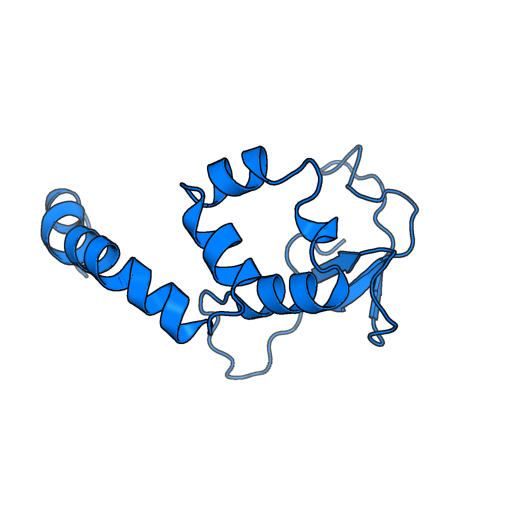O O . PRO A 1 122 ? -28.052 2.142 9.140 1.00 83.44 122 PRO A O 1
ATOM 983 N N . GLU A 1 123 ? -27.750 1.040 11.094 1.00 70.88 123 GLU A N 1
ATOM 984 C CA . GLU A 1 123 ? -26.877 -0.013 10.549 1.00 70.88 123 GLU A CA 1
ATOM 985 C C . GLU A 1 123 ? -27.669 -1.106 9.825 1.00 70.88 123 GLU A C 1
ATOM 987 O O . GLU A 1 123 ? -28.809 -1.400 10.256 1.00 70.88 123 GLU A O 1
#

Sequence (123 aa):
MAPFERFGHPDFPETGFEFTPKSSYGAKSPKFEGAVCKGYNLSAPKEGETQTFTLSYLKMAYAHLHLKMFDGQDKFFNVLAGNNMLISQIKKELSEEEIRASWEPALTNYKTAIRPKYVLYPE

Secondary structure (DSSP, 8-state):
--TTSEEEETTS---S-EE----BTTBSS-TTTTSPEEEEE-SSPPTT------SHHHHHHHHHHGGGGGTTTHHHHHHHHSSSHHHHHHHTT--HHHHHHHHHHHHHHIIIIIGGGT--S--

Radius of gyration: 17.66 Å; chains: 1; bounding box: 43×30×42 Å

Foldseek 3Di:
DDPPQWDFDLQFDAPVDKDADDADPVRRDDPNHRGITHTDGRPDDDVPDDDDDFCVRVLVVCVRQPPNVCVVNQVVVCVVVVHNVVVVCSNVVHDRVVVVVVCVVVVVCCVPPNVVVPDPDDD

pLDDT: mean 92.67, std 6.69, range [64.31, 98.19]